Protein AF-A0A3B8VQ40-F1 (afdb_monomer_lite)

Foldseek 3Di:
DDDDDDDDDDDDFDDDADDPDPPQAPVNRFVVVQVVRQVSVVVVVDPDDDGGGGDFDDDPRDTDDDDPD

Sequence (69 aa):
MQGVENLVKVLSPDIEEGPRNAGESPEEYVSRLSREKAEASMVNGIVGTILAADTTVVLDGEVMGKPAT

Radius of gyration: 15.14 Å; chains: 1; bounding box: 29×30×38 Å

Secondary structure (DSSP, 8-state):
-PPP-------------S-SSTT--HHHHHHHHHHHHHHHHHHTT--SPPP-----EEETTEEE-----

pLDDT: mean 87.92, std 8.71, range [55.84, 96.75]

Structure (mmCIF, N/CA/C/O backbone):
data_AF-A0A3B8VQ40-F1
#
_entry.id   AF-A0A3B8VQ40-F1
#
loop_
_atom_site.group_PDB
_atom_site.id
_atom_site.type_symbol
_atom_site.label_atom_id
_atom_site.label_alt_id
_atom_site.label_comp_id
_atom_site.label_asym_id
_atom_site.label_entity_id
_atom_site.label_seq_id
_atom_site.pdbx_PDB_ins_code
_atom_site.Cartn_x
_atom_site.Cartn_y
_atom_site.Cartn_z
_atom_site.occupancy
_atom_site.B_iso_or_equiv
_atom_site.auth_seq_id
_atom_site.auth_comp_id
_atom_site.auth_asym_id
_atom_site.auth_atom_id
_atom_site.pdbx_PDB_model_num
ATOM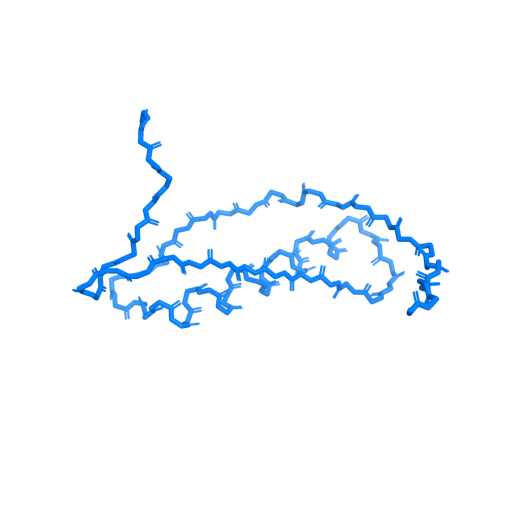 1 N N . MET A 1 1 ? -10.515 -18.726 -19.569 1.00 55.84 1 MET A N 1
ATOM 2 C CA . MET A 1 1 ? -9.872 -17.404 -19.702 1.00 55.84 1 MET A CA 1
ATOM 3 C C . MET A 1 1 ? -8.437 -17.662 -20.113 1.00 55.84 1 MET A C 1
ATOM 5 O O . MET A 1 1 ? -7.734 -18.333 -19.371 1.00 55.84 1 MET A O 1
ATOM 9 N N . GLN A 1 2 ? -8.049 -17.288 -21.330 1.00 64.75 2 GLN A N 1
ATOM 10 C CA . GLN A 1 2 ? -6.668 -17.454 -21.784 1.00 64.75 2 GLN A CA 1
ATOM 11 C C . GLN A 1 2 ? -5.852 -16.345 -21.106 1.00 64.75 2 GLN A C 1
ATOM 13 O O . GLN A 1 2 ? -6.232 -15.179 -21.198 1.00 64.75 2 GLN A O 1
ATOM 18 N N . GLY A 1 3 ? -4.840 -16.711 -20.316 1.00 70.56 3 GLY A N 1
ATOM 19 C CA . GLY A 1 3 ? -3.994 -15.738 -19.624 1.00 70.56 3 GLY A CA 1
ATOM 20 C C . GLY A 1 3 ? -3.234 -14.874 -20.629 1.00 70.56 3 GLY A C 1
ATOM 21 O O . GLY A 1 3 ? -2.878 -15.347 -21.706 1.00 70.56 3 GLY A O 1
ATOM 22 N N . VAL A 1 4 ? -3.008 -13.607 -20.290 1.00 77.69 4 VAL A N 1
ATOM 23 C CA . VAL A 1 4 ? -2.144 -12.722 -21.076 1.00 77.69 4 VAL A CA 1
ATOM 24 C C . VAL A 1 4 ? -0.725 -12.872 -20.538 1.00 77.69 4 VAL A C 1
ATOM 26 O O . VAL A 1 4 ? -0.482 -12.570 -19.370 1.00 77.69 4 VAL A O 1
ATOM 29 N N . GLU A 1 5 ? 0.207 -13.340 -21.366 1.00 78.31 5 GLU A N 1
ATOM 30 C CA . GLU A 1 5 ? 1.631 -13.319 -21.027 1.00 78.31 5 GLU A CA 1
ATOM 31 C C . GLU A 1 5 ? 2.198 -11.933 -21.334 1.00 78.31 5 GLU A C 1
ATOM 33 O O . GLU A 1 5 ? 2.400 -11.565 -22.489 1.00 78.31 5 GLU A O 1
ATOM 38 N N . ASN A 1 6 ? 2.437 -11.154 -20.281 1.00 78.00 6 ASN A N 1
ATOM 39 C CA . ASN A 1 6 ? 3.122 -9.871 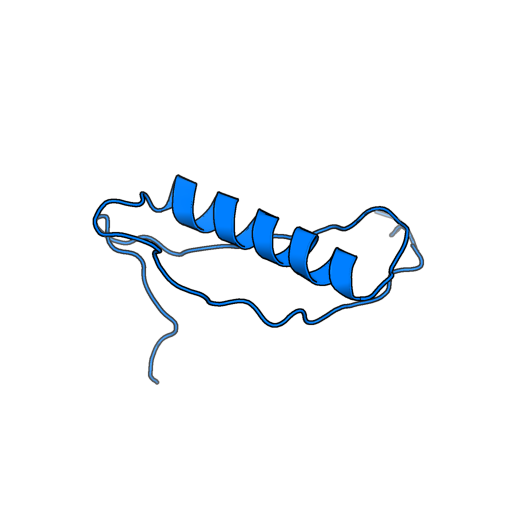-20.370 1.00 78.00 6 ASN A CA 1
ATOM 40 C C . ASN A 1 6 ? 4.508 -9.996 -19.737 1.00 78.00 6 ASN A C 1
ATOM 42 O O . ASN A 1 6 ? 4.648 -10.524 -18.633 1.00 78.00 6 ASN A O 1
ATOM 46 N N . LEU A 1 7 ? 5.528 -9.462 -20.410 1.00 85.19 7 LEU A N 1
ATOM 47 C CA . LEU A 1 7 ? 6.853 -9.306 -19.819 1.00 85.19 7 LEU A CA 1
ATOM 48 C C . LEU A 1 7 ? 6.778 -8.238 -18.723 1.00 85.19 7 LEU A C 1
ATOM 50 O O . LEU A 1 7 ? 6.589 -7.058 -19.009 1.00 85.19 7 LEU A O 1
ATOM 54 N N . VAL A 1 8 ? 6.931 -8.659 -17.469 1.00 88.06 8 VAL A N 1
ATOM 55 C CA . VAL A 1 8 ? 6.986 -7.773 -16.302 1.00 88.06 8 VAL A CA 1
ATOM 56 C C . VAL A 1 8 ? 8.271 -8.014 -15.522 1.00 88.06 8 VAL A C 1
ATOM 58 O O . VAL A 1 8 ? 8.797 -9.126 -15.482 1.00 88.06 8 VAL A O 1
ATOM 61 N N . LYS A 1 9 ? 8.771 -6.964 -14.875 1.00 88.75 9 LYS A N 1
ATOM 62 C CA . LYS A 1 9 ? 9.872 -7.047 -13.916 1.00 88.75 9 LYS A CA 1
ATOM 63 C C . LYS A 1 9 ? 9.335 -6.688 -12.537 1.00 88.75 9 LYS A C 1
ATOM 65 O O . LYS A 1 9 ? 8.720 -5.639 -12.379 1.00 88.75 9 LYS A O 1
ATOM 70 N N . VAL A 1 10 ? 9.585 -7.547 -11.552 1.00 90.69 10 VAL A N 1
ATOM 71 C CA . VAL A 1 10 ? 9.227 -7.282 -10.153 1.00 90.69 10 VAL A CA 1
ATOM 72 C C . VAL A 1 10 ? 10.302 -6.408 -9.516 1.00 90.69 10 VAL A C 1
ATOM 74 O O . VAL A 1 10 ? 11.497 -6.642 -9.710 1.00 90.69 10 VAL A O 1
ATOM 77 N N . LEU A 1 11 ? 9.864 -5.399 -8.770 1.00 90.12 11 LEU A N 1
ATOM 78 C CA . LEU A 1 11 ? 10.708 -4.470 -8.030 1.00 90.12 11 LEU A CA 1
ATOM 79 C C . LEU A 1 11 ? 10.279 -4.477 -6.564 1.00 90.12 11 LEU A C 1
ATOM 81 O O . LEU A 1 11 ? 9.089 -4.590 -6.277 1.00 90.12 11 LEU A O 1
ATOM 85 N N . SER A 1 12 ? 11.248 -4.312 -5.668 1.00 90.81 12 SER A N 1
ATOM 86 C CA . SER A 1 12 ? 11.024 -4.193 -4.225 1.00 90.81 12 SER A CA 1
ATOM 87 C C . SER A 1 12 ? 11.621 -2.870 -3.741 1.00 90.81 12 SER A C 1
ATOM 89 O O . SER A 1 12 ? 12.725 -2.875 -3.197 1.00 90.81 12 SER A O 1
ATOM 91 N N . PRO A 1 13 ? 10.973 -1.727 -4.036 1.00 88.31 13 PRO A N 1
ATOM 92 C CA . PRO A 1 13 ? 11.422 -0.438 -3.531 1.00 88.31 13 PRO A CA 1
ATOM 93 C C . PRO A 1 13 ? 11.312 -0.408 -2.004 1.00 88.31 13 PRO A C 1
ATOM 95 O O . PRO A 1 13 ? 10.342 -0.914 -1.441 1.00 88.31 13 PRO A O 1
ATOM 98 N N . ASP A 1 14 ? 12.302 0.199 -1.361 1.00 89.75 14 ASP A N 1
ATOM 99 C CA . ASP A 1 14 ? 12.294 0.443 0.077 1.00 89.75 14 ASP A CA 1
ATOM 100 C C . ASP A 1 14 ? 11.594 1.780 0.346 1.00 89.75 14 ASP A C 1
ATOM 102 O O . ASP A 1 14 ? 12.011 2.815 -0.182 1.00 89.75 14 ASP A O 1
ATOM 106 N N . ILE A 1 15 ? 10.494 1.745 1.097 1.00 91.81 15 ILE A N 1
ATOM 107 C CA . ILE A 1 15 ? 9.730 2.928 1.500 1.00 91.81 15 ILE A CA 1
ATOM 108 C C . ILE A 1 15 ? 9.383 2.825 2.982 1.00 91.81 15 ILE A C 1
ATOM 110 O O . ILE A 1 15 ? 9.243 1.731 3.526 1.00 91.81 15 ILE A O 1
ATOM 114 N N . GLU A 1 16 ? 9.202 3.970 3.629 1.00 90.00 16 GLU A N 1
ATOM 115 C CA . GLU A 1 16 ? 8.729 4.010 5.007 1.00 90.00 16 GLU A CA 1
ATOM 116 C C . GLU A 1 16 ? 7.230 3.676 5.056 1.00 90.00 16 GLU A C 1
ATOM 118 O O . GLU A 1 16 ? 6.390 4.399 4.514 1.00 90.00 16 GLU A O 1
ATOM 123 N N . GLU A 1 17 ? 6.893 2.554 5.691 1.00 88.94 17 GLU A N 1
ATOM 124 C CA . GLU A 1 17 ? 5.508 2.154 5.936 1.00 88.94 17 GLU A CA 1
ATOM 125 C C . GLU A 1 17 ? 4.975 2.760 7.246 1.00 88.94 17 GLU A C 1
ATOM 127 O O . GLU A 1 17 ? 5.718 2.979 8.202 1.00 88.94 17 GLU A O 1
ATOM 132 N N . GLY A 1 18 ? 3.659 2.979 7.304 1.00 86.69 18 GLY A N 1
ATOM 133 C CA . GLY A 1 18 ? 2.954 3.517 8.471 1.00 86.69 18 GLY A CA 1
ATOM 134 C C . GLY A 1 18 ? 2.366 4.923 8.267 1.00 86.69 18 GLY A C 1
ATOM 135 O O . GLY A 1 18 ? 2.669 5.587 7.266 1.00 86.69 18 GLY A O 1
ATOM 136 N N . PRO A 1 19 ? 1.475 5.375 9.171 1.00 85.38 19 PRO A N 1
ATOM 137 C CA . PRO A 1 19 ? 0.836 6.682 9.062 1.00 85.38 19 PRO A CA 1
ATOM 138 C C . PRO A 1 19 ? 1.846 7.826 9.189 1.00 85.38 19 PRO A C 1
ATOM 140 O O . PRO A 1 19 ? 2.695 7.817 10.079 1.00 85.38 19 PRO A O 1
ATOM 143 N N . ARG A 1 20 ? 1.736 8.850 8.337 1.00 86.31 20 ARG A N 1
ATOM 144 C CA . ARG A 1 20 ? 2.659 10.004 8.363 1.00 86.31 20 ARG A CA 1
ATOM 145 C C . ARG A 1 20 ? 2.379 10.989 9.492 1.00 86.31 20 ARG A C 1
ATOM 147 O O . ARG A 1 20 ? 3.277 11.709 9.922 1.00 86.31 20 ARG A O 1
ATOM 154 N N . ASN A 1 21 ? 1.125 11.101 9.914 1.00 86.69 21 ASN A N 1
ATOM 155 C CA . ASN A 1 21 ? 0.706 12.035 10.948 1.00 86.69 21 ASN A CA 1
ATOM 156 C C . ASN A 1 21 ? -0.509 11.503 11.714 1.00 86.69 21 ASN A C 1
ATOM 158 O O . ASN A 1 21 ? -1.201 10.585 11.275 1.00 86.69 21 ASN A O 1
ATOM 162 N N . ALA A 1 22 ? -0.753 12.103 12.879 1.00 81.19 22 ALA A N 1
ATOM 163 C CA . ALA A 1 22 ? -1.956 11.845 13.650 1.00 81.19 22 ALA A CA 1
ATOM 164 C C . ALA A 1 22 ? -3.166 12.419 12.898 1.00 81.19 22 ALA A C 1
ATOM 166 O O . ALA A 1 22 ? -3.331 13.637 12.834 1.00 81.19 22 ALA A O 1
ATOM 167 N N . GLY A 1 23 ? -3.992 11.537 12.337 1.00 88.81 23 GLY A N 1
ATOM 168 C CA . GLY A 1 23 ? -5.218 11.903 11.625 1.00 88.81 23 GLY A CA 1
ATOM 169 C C . GLY A 1 23 ? -5.259 11.503 10.153 1.00 88.81 23 GLY A C 1
ATOM 170 O O . GLY A 1 23 ? -6.299 11.699 9.533 1.00 88.81 23 GLY A O 1
ATOM 171 N N . GLU A 1 24 ? -4.186 10.931 9.600 1.00 93.31 24 GLU A N 1
ATOM 172 C CA . GLU A 1 24 ? -4.242 10.306 8.276 1.00 93.31 24 GLU A CA 1
ATOM 173 C C . GLU A 1 24 ? -5.283 9.173 8.281 1.00 93.31 24 GLU A C 1
ATOM 175 O O . GLU A 1 24 ? -5.168 8.219 9.055 1.00 93.31 24 GLU A O 1
ATOM 180 N N . SER A 1 25 ? -6.315 9.290 7.441 1.00 93.75 25 SER A N 1
ATOM 181 C CA . SER A 1 25 ? -7.353 8.259 7.324 1.00 93.75 25 SER A CA 1
ATOM 182 C C . SER A 1 25 ? -6.807 6.985 6.660 1.00 93.75 25 SER A C 1
ATOM 184 O O . SER A 1 25 ? -5.844 7.059 5.889 1.00 93.75 25 SER A O 1
ATOM 186 N N . PRO A 1 26 ? -7.413 5.803 6.890 1.00 94.00 26 PRO A N 1
ATOM 187 C CA . PRO A 1 26 ? -6.987 4.567 6.232 1.00 94.00 26 PRO A CA 1
ATOM 188 C C . PRO A 1 26 ? -6.966 4.651 4.696 1.00 94.00 26 PRO A C 1
ATOM 190 O O . PRO A 1 26 ? -6.083 4.077 4.058 1.00 94.00 26 PRO A O 1
ATOM 193 N N . GLU A 1 27 ? -7.909 5.380 4.096 1.00 95.06 27 GLU A N 1
ATOM 194 C CA . GLU A 1 27 ? -8.013 5.596 2.653 1.00 95.06 27 GLU A CA 1
ATOM 195 C C . GLU A 1 27 ? -6.881 6.477 2.111 1.00 95.06 27 GLU A C 1
ATOM 197 O O . GLU A 1 27 ? -6.309 6.182 1.055 1.00 95.06 27 GLU A O 1
ATOM 202 N N . GLU A 1 28 ? -6.540 7.550 2.829 1.00 95.50 28 GLU A N 1
ATOM 203 C CA . GLU A 1 28 ? -5.397 8.405 2.498 1.00 95.50 28 GLU A CA 1
ATOM 204 C C . GLU A 1 28 ? -4.090 7.624 2.642 1.00 95.50 28 GLU A C 1
ATOM 206 O O . GLU A 1 28 ? -3.274 7.625 1.718 1.00 95.50 28 GLU A O 1
ATOM 211 N N . TYR A 1 29 ? -3.949 6.884 3.744 1.00 94.75 29 TYR A N 1
ATOM 212 C CA . TYR A 1 29 ? -2.804 6.034 4.049 1.00 94.75 29 TYR A CA 1
ATOM 213 C C . TYR A 1 29 ? -2.521 5.013 2.936 1.00 94.75 29 TYR A C 1
ATOM 215 O O . TYR A 1 29 ? -1.429 5.008 2.361 1.00 94.75 29 TYR A O 1
ATOM 223 N N . VAL A 1 30 ? -3.507 4.183 2.571 1.00 95.88 30 VAL A N 1
ATOM 224 C CA . VAL A 1 30 ? -3.331 3.129 1.553 1.00 95.88 30 VAL A CA 1
ATOM 225 C C . VAL A 1 30 ? -3.071 3.719 0.161 1.00 95.88 30 VAL A C 1
ATOM 227 O O . VAL A 1 30 ? -2.203 3.250 -0.580 1.00 95.88 30 VAL A O 1
ATOM 230 N N . SER A 1 31 ? -3.770 4.804 -0.192 1.00 96.19 31 SER A N 1
ATOM 231 C CA . SER A 1 31 ? -3.593 5.482 -1.482 1.00 96.19 31 SER A CA 1
ATOM 232 C C . SER A 1 31 ? -2.204 6.103 -1.601 1.00 96.19 31 SER A C 1
ATOM 234 O O . SER A 1 31 ? -1.578 6.055 -2.665 1.00 96.19 31 SER A O 1
ATOM 236 N N . ARG A 1 32 ? -1.709 6.672 -0.500 1.00 96.75 32 ARG A N 1
ATOM 237 C CA . ARG A 1 32 ? -0.371 7.239 -0.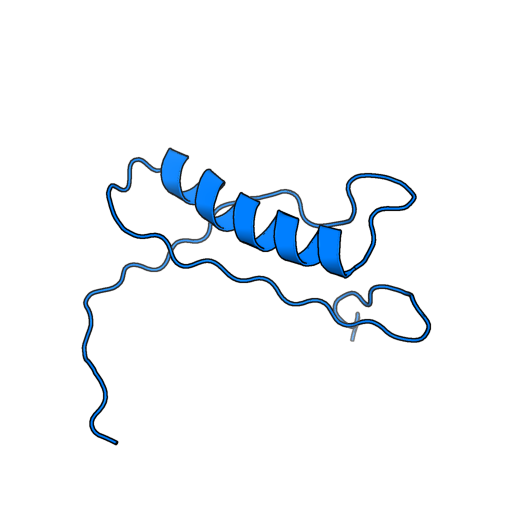408 1.00 96.75 32 ARG A CA 1
ATOM 238 C C . ARG A 1 32 ? 0.698 6.157 -0.527 1.00 96.75 32 ARG A C 1
ATOM 240 O O . ARG A 1 32 ? 1.567 6.296 -1.384 1.00 96.75 32 ARG A O 1
ATOM 247 N N . LEU A 1 33 ? 0.626 5.074 0.252 1.00 96.06 33 LEU A N 1
ATOM 248 C CA . LEU A 1 33 ? 1.621 3.995 0.176 1.00 96.06 33 LEU A CA 1
ATOM 249 C C . LEU A 1 33 ? 1.688 3.366 -1.217 1.00 96.06 33 LEU A C 1
ATOM 251 O O . LEU A 1 33 ? 2.777 3.137 -1.747 1.00 96.06 33 LEU A O 1
ATOM 255 N N . SER A 1 34 ? 0.537 3.151 -1.859 1.00 96.19 34 SER A N 1
ATOM 256 C CA . SER A 1 34 ? 0.491 2.664 -3.239 1.00 96.19 34 SER A CA 1
ATOM 257 C C . SER A 1 34 ? 1.222 3.603 -4.207 1.00 96.19 34 SER A C 1
ATOM 259 O O . SER A 1 34 ? 1.903 3.138 -5.122 1.00 96.19 34 SER A O 1
ATOM 261 N N . ARG A 1 35 ? 1.093 4.921 -4.021 1.00 95.44 35 ARG A N 1
ATOM 262 C CA . ARG A 1 35 ? 1.781 5.931 -4.836 1.00 95.44 35 ARG A CA 1
ATOM 263 C C . ARG A 1 35 ? 3.284 5.957 -4.561 1.00 95.44 35 ARG A C 1
ATOM 265 O O . ARG A 1 35 ? 4.062 5.935 -5.509 1.00 95.44 35 ARG A O 1
ATOM 272 N N . GLU A 1 36 ? 3.691 5.936 -3.296 1.00 95.62 36 GLU A N 1
ATOM 273 C CA . GLU A 1 36 ? 5.105 5.966 -2.899 1.00 95.62 36 GLU A CA 1
ATOM 274 C C . GLU A 1 36 ? 5.877 4.748 -3.419 1.00 95.62 36 GLU A C 1
ATOM 276 O O . GLU A 1 36 ? 6.991 4.896 -3.919 1.00 95.62 36 GLU A O 1
ATOM 281 N N . LYS A 1 37 ? 5.261 3.557 -3.426 1.00 93.75 37 LYS A N 1
ATOM 282 C CA . LYS A 1 37 ? 5.837 2.353 -4.057 1.00 93.75 37 LYS A CA 1
ATOM 283 C C . LYS A 1 37 ? 6.132 2.568 -5.545 1.00 93.75 37 LYS A C 1
ATOM 285 O O . LYS A 1 37 ? 7.179 2.140 -6.046 1.00 93.75 37 LYS A O 1
ATOM 290 N N . ALA A 1 38 ? 5.227 3.235 -6.265 1.00 93.19 38 ALA A N 1
ATOM 291 C CA . ALA A 1 38 ? 5.440 3.547 -7.673 1.00 93.19 38 ALA A CA 1
ATOM 292 C C . ALA A 1 38 ? 6.557 4.584 -7.863 1.00 93.19 38 ALA A C 1
ATOM 294 O O . ALA A 1 38 ? 7.443 4.382 -8.690 1.00 93.19 38 ALA A O 1
ATOM 295 N N . GLU A 1 39 ? 6.547 5.662 -7.081 1.00 92.38 39 GLU A N 1
ATOM 296 C CA . GLU A 1 39 ? 7.528 6.751 -7.167 1.00 92.38 39 GLU A CA 1
ATOM 297 C C . GLU A 1 39 ? 8.947 6.282 -6.812 1.00 92.38 39 GLU A C 1
ATOM 299 O O . GLU A 1 39 ? 9.888 6.538 -7.564 1.00 92.38 39 GLU A O 1
ATOM 304 N N . ALA A 1 40 ? 9.111 5.498 -5.744 1.00 91.94 40 ALA A N 1
ATOM 305 C CA . ALA A 1 40 ? 10.400 4.922 -5.359 1.00 91.94 40 ALA A CA 1
ATOM 306 C C . ALA A 1 40 ? 10.957 3.960 -6.428 1.00 91.94 40 ALA A C 1
ATOM 308 O O . ALA A 1 40 ? 12.170 3.852 -6.625 1.00 91.94 40 ALA A O 1
ATOM 309 N N . SER A 1 41 ? 10.079 3.304 -7.191 1.00 88.69 41 SER A N 1
ATOM 310 C CA . SER A 1 41 ? 10.483 2.467 -8.325 1.00 88.69 41 SER A CA 1
ATOM 311 C C . SER A 1 41 ? 11.023 3.284 -9.508 1.00 88.69 41 SER A C 1
ATOM 313 O O . SER A 1 41 ? 11.890 2.789 -10.231 1.00 88.69 41 SER A O 1
ATOM 315 N N . MET A 1 42 ? 10.589 4.540 -9.683 1.00 84.38 42 MET A N 1
ATOM 316 C CA . MET A 1 42 ? 11.110 5.434 -10.732 1.00 84.38 42 MET A CA 1
ATOM 317 C C . MET A 1 42 ? 12.576 5.816 -10.484 1.00 84.38 42 MET A C 1
ATOM 319 O O . MET A 1 42 ? 13.348 5.945 -11.435 1.00 84.38 42 MET A O 1
ATOM 323 N N . VAL A 1 43 ? 12.989 5.933 -9.216 1.00 75.94 43 VAL A N 1
ATOM 324 C CA . VAL A 1 43 ? 14.369 6.292 -8.824 1.00 75.94 43 VAL A CA 1
ATOM 325 C C . VAL A 1 43 ? 15.387 5.223 -9.250 1.00 75.94 43 VAL A C 1
ATOM 327 O O . VAL A 1 43 ? 16.552 5.531 -9.481 1.00 75.94 43 VAL A O 1
ATOM 330 N N . ASN A 1 44 ? 14.945 3.981 -9.475 1.00 70.69 44 ASN A N 1
ATOM 331 C CA . ASN A 1 44 ? 15.784 2.895 -9.993 1.00 70.69 44 ASN A CA 1
ATOM 332 C C . ASN A 1 44 ? 16.048 2.976 -11.514 1.00 70.69 44 ASN A C 1
ATOM 334 O O . ASN A 1 44 ? 16.565 2.024 -12.102 1.00 70.69 44 ASN A O 1
ATOM 338 N N . GLY A 1 45 ? 15.688 4.086 -12.171 1.00 68.38 45 GLY A N 1
ATOM 339 C CA . GLY A 1 45 ? 15.994 4.339 -13.584 1.00 68.38 45 GLY A CA 1
ATOM 340 C C . GLY A 1 45 ? 15.166 3.509 -14.568 1.00 68.38 45 GLY A C 1
ATOM 341 O O . GLY A 1 45 ? 15.552 3.355 -15.726 1.00 68.38 45 GLY A O 1
ATOM 342 N N . ILE A 1 46 ? 14.040 2.948 -14.120 1.00 69.50 46 ILE A N 1
ATOM 343 C CA . ILE A 1 46 ? 13.157 2.144 -14.966 1.00 69.50 46 ILE A CA 1
ATOM 344 C C . ILE A 1 46 ? 12.195 3.067 -15.709 1.00 69.50 46 ILE A C 1
ATOM 346 O O . ILE A 1 46 ? 11.413 3.795 -15.105 1.00 69.50 46 ILE A O 1
ATOM 350 N N . VAL A 1 47 ? 12.246 3.004 -17.038 1.00 70.81 47 VAL A N 1
ATOM 351 C CA . VAL A 1 47 ? 11.345 3.733 -17.932 1.00 70.81 47 VAL A CA 1
ATOM 352 C C . VAL A 1 47 ? 10.213 2.792 -18.343 1.00 70.81 47 VAL A C 1
ATOM 354 O O . VAL A 1 47 ? 10.461 1.775 -18.988 1.00 70.81 47 VAL A O 1
ATOM 357 N N . GLY A 1 48 ? 8.974 3.104 -17.958 1.00 83.50 48 GLY A N 1
ATOM 358 C CA . GLY A 1 48 ? 7.801 2.303 -18.311 1.00 83.50 48 GLY A CA 1
ATOM 359 C C . GLY A 1 48 ? 6.589 2.568 -17.420 1.00 83.50 48 GLY A C 1
ATOM 360 O O . GLY A 1 48 ? 6.617 3.426 -16.540 1.00 83.50 48 GLY A O 1
ATOM 361 N N . THR A 1 49 ? 5.510 1.819 -17.653 1.00 89.88 49 THR A N 1
ATOM 362 C CA . THR A 1 49 ? 4.328 1.830 -16.783 1.00 89.88 49 THR A CA 1
ATOM 363 C C . THR A 1 49 ? 4.628 1.064 -15.499 1.00 89.88 49 THR A C 1
ATOM 365 O O . THR A 1 49 ? 4.987 -0.112 -15.550 1.00 89.88 49 THR A O 1
ATOM 368 N N . ILE A 1 50 ? 4.452 1.716 -14.350 1.00 91.50 50 ILE A N 1
ATOM 369 C CA . ILE A 1 50 ? 4.615 1.096 -13.033 1.00 91.50 50 ILE A CA 1
ATOM 370 C C . ILE A 1 50 ? 3.234 0.769 -12.472 1.00 91.50 50 ILE A C 1
ATOM 372 O O . ILE A 1 50 ? 2.380 1.648 -12.363 1.00 91.50 50 ILE A O 1
ATOM 376 N N . LEU A 1 51 ? 3.030 -0.496 -12.106 1.00 93.00 51 LEU A N 1
ATOM 377 C CA . LEU A 1 51 ? 1.873 -0.939 -11.340 1.00 93.00 51 LEU A CA 1
A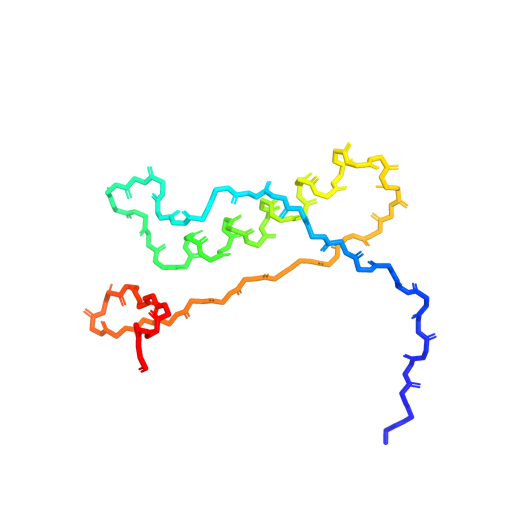TOM 378 C C . LEU A 1 51 ? 2.299 -1.121 -9.883 1.00 93.00 51 LEU A C 1
ATOM 380 O O . LEU A 1 51 ? 3.159 -1.948 -9.588 1.00 93.00 51 LEU A O 1
ATOM 384 N N . ALA A 1 52 ? 1.682 -0.360 -8.988 1.00 94.25 52 ALA A N 1
ATOM 385 C CA . ALA A 1 52 ? 1.840 -0.502 -7.551 1.00 94.25 52 ALA A CA 1
ATOM 386 C C . ALA A 1 52 ? 0.461 -0.556 -6.894 1.00 94.25 52 ALA A C 1
ATOM 388 O O . ALA A 1 52 ? -0.503 0.008 -7.415 1.00 94.25 52 ALA A O 1
ATOM 389 N N . ALA A 1 53 ? 0.387 -1.257 -5.771 1.00 95.69 53 ALA A N 1
ATOM 390 C CA . ALA A 1 53 ? -0.810 -1.384 -4.961 1.00 95.69 53 ALA A CA 1
ATOM 391 C C . ALA A 1 53 ? -0.410 -1.464 -3.488 1.00 95.69 53 ALA A C 1
ATOM 393 O O . ALA A 1 53 ? 0.689 -1.915 -3.143 1.00 95.69 53 ALA A O 1
ATOM 394 N N . ASP A 1 54 ? -1.331 -1.053 -2.631 1.00 95.75 54 ASP A N 1
ATOM 395 C CA . ASP A 1 54 ? -1.252 -1.264 -1.198 1.00 95.75 54 ASP A CA 1
ATOM 396 C C . ASP A 1 54 ? -2.610 -1.739 -0.679 1.00 95.75 54 ASP A C 1
ATOM 398 O O . ASP A 1 54 ? -3.638 -1.593 -1.346 1.00 95.75 54 ASP A O 1
ATOM 402 N N . THR A 1 55 ? -2.621 -2.391 0.475 1.00 95.06 55 THR A N 1
ATOM 403 C CA . THR A 1 55 ? -3.848 -2.868 1.107 1.00 95.06 55 THR A CA 1
ATOM 404 C C . THR A 1 55 ? -3.668 -2.78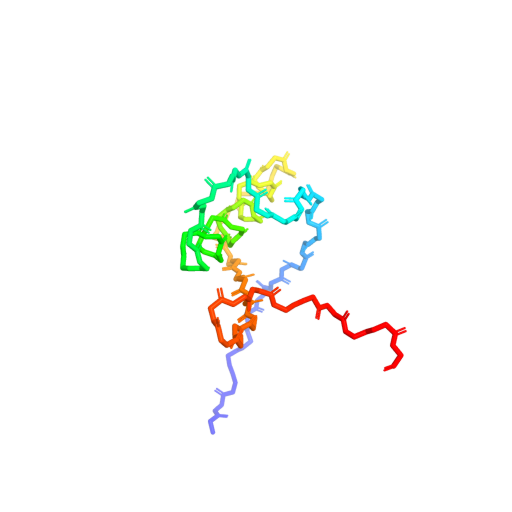8 2.606 1.00 95.06 55 THR A C 1
ATOM 406 O O . THR A 1 55 ? -2.679 -3.280 3.142 1.00 95.06 55 THR A O 1
ATOM 409 N N . THR A 1 56 ? -4.663 -2.216 3.272 1.00 94.81 56 THR A N 1
ATOM 410 C CA . THR A 1 56 ? -4.712 -2.128 4.726 1.00 94.81 56 THR A CA 1
ATOM 411 C C . THR A 1 56 ? -5.967 -2.818 5.254 1.00 94.81 56 THR A C 1
ATOM 413 O O . THR A 1 56 ? -6.981 -2.896 4.556 1.00 94.81 56 THR A O 1
ATOM 416 N N . VAL A 1 57 ? -5.893 -3.347 6.474 1.00 95.75 57 VAL A N 1
ATOM 417 C CA . VAL A 1 57 ? -7.033 -3.936 7.185 1.00 95.75 57 VAL A CA 1
ATOM 418 C C . VAL A 1 57 ? -7.475 -2.948 8.251 1.00 95.75 57 VAL A C 1
ATOM 420 O O . VAL A 1 57 ? -6.650 -2.488 9.034 1.00 95.75 57 VAL A O 1
ATOM 423 N N . VAL A 1 58 ? -8.772 -2.649 8.292 1.00 95.00 58 VAL A N 1
ATOM 424 C CA . VAL A 1 58 ? -9.358 -1.743 9.284 1.00 95.00 58 VAL A CA 1
ATOM 425 C C . VAL A 1 58 ? -10.373 -2.504 10.124 1.00 95.00 58 VAL A C 1
ATOM 427 O O . VAL A 1 58 ? -11.259 -3.162 9.575 1.00 95.00 58 VAL A O 1
ATOM 430 N N . LEU A 1 59 ? -10.250 -2.402 11.446 1.00 95.25 59 LEU A N 1
ATOM 431 C CA . LEU A 1 59 ? -11.209 -2.935 12.410 1.00 95.25 59 LEU A CA 1
ATOM 432 C C . LEU A 1 59 ? -11.535 -1.839 13.424 1.00 95.25 59 LEU A C 1
ATOM 434 O O . LEU A 1 59 ? -10.630 -1.271 14.020 1.00 95.25 59 LEU A O 1
ATOM 438 N N . ASP A 1 60 ? -12.819 -1.515 13.580 1.00 94.44 60 ASP A N 1
ATOM 439 C CA . ASP A 1 60 ? -13.297 -0.461 14.490 1.00 94.44 60 ASP A CA 1
ATOM 440 C C . ASP A 1 60 ? -12.605 0.907 14.304 1.00 94.44 60 ASP A C 1
ATOM 442 O O . ASP A 1 60 ? -12.446 1.679 15.243 1.00 94.44 60 ASP A O 1
ATOM 446 N N . GLY A 1 61 ? -12.217 1.222 13.063 1.00 88.56 61 GLY A N 1
ATOM 447 C CA . GLY A 1 61 ? -11.540 2.473 12.702 1.00 88.56 61 GLY A CA 1
ATOM 448 C C . GLY A 1 61 ? -10.017 2.449 12.860 1.00 88.56 61 GLY A C 1
ATOM 449 O O . GLY A 1 61 ? -9.363 3.401 12.447 1.00 88.56 61 GLY A O 1
ATOM 450 N N . GLU A 1 62 ? -9.446 1.361 13.378 1.00 88.12 62 GLU A N 1
ATOM 451 C CA . GLU A 1 62 ? -8.006 1.209 13.589 1.00 88.12 62 GLU A CA 1
ATOM 452 C C . GLU A 1 62 ? -7.355 0.379 12.479 1.00 88.12 62 GLU A C 1
ATOM 454 O O . GLU A 1 62 ? -7.884 -0.651 12.046 1.00 88.12 62 GLU A O 1
ATOM 459 N N . VAL A 1 63 ? -6.177 0.818 12.028 1.00 90.25 63 VAL A N 1
ATOM 460 C CA . VAL A 1 63 ? -5.362 0.082 11.055 1.00 90.25 63 VAL A CA 1
ATOM 461 C C . VAL A 1 63 ? -4.651 -1.075 11.750 1.00 90.25 63 VAL A C 1
ATOM 463 O O . VAL A 1 63 ? -3.873 -0.888 12.685 1.00 90.25 63 VAL A O 1
ATOM 466 N N . MET A 1 64 ? -4.880 -2.285 11.249 1.00 91.50 64 MET A N 1
ATOM 467 C CA . MET A 1 64 ? -4.316 -3.508 11.803 1.00 91.50 64 MET A CA 1
ATOM 468 C C . MET A 1 64 ? -2.999 -3.860 11.110 1.00 91.50 64 MET A C 1
ATOM 470 O O . MET A 1 64 ? -2.935 -4.019 9.890 1.00 91.50 64 MET A O 1
ATOM 474 N N . GLY A 1 65 ? -1.945 -4.023 11.909 1.00 88.19 65 GLY A N 1
ATOM 475 C CA . GLY 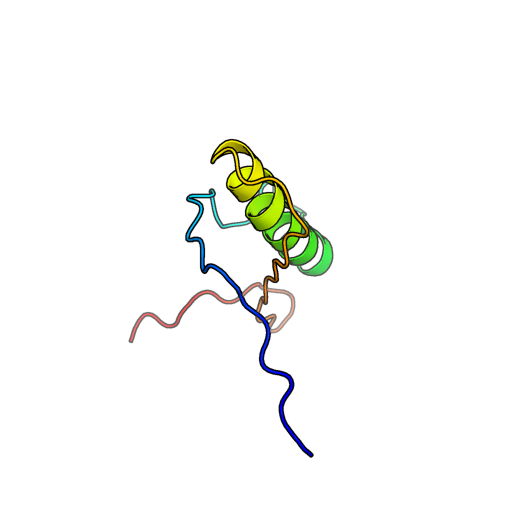A 1 65 ? -0.664 -4.552 11.448 1.00 88.19 65 GLY A CA 1
ATOM 476 C C . GLY A 1 65 ? -0.694 -6.065 11.205 1.00 88.19 65 GLY A C 1
ATOM 477 O O . GLY A 1 65 ? -1.694 -6.749 11.434 1.00 88.19 65 GLY A O 1
ATOM 478 N N . LYS A 1 66 ? 0.447 -6.612 10.770 1.00 87.44 66 LYS A N 1
ATOM 479 C CA . LYS A 1 66 ? 0.627 -8.069 10.683 1.00 87.44 66 LYS A CA 1
ATOM 480 C C . LYS A 1 66 ? 0.506 -8.694 12.083 1.00 87.44 66 LYS A C 1
ATOM 482 O O . LYS A 1 66 ? 1.041 -8.122 13.036 1.00 87.44 66 LYS A O 1
ATOM 487 N N . PRO A 1 67 ? -0.151 -9.860 12.223 1.00 91.38 67 PRO A N 1
ATOM 488 C CA . PRO A 1 67 ? -0.211 -10.561 13.499 1.00 91.38 67 PRO A CA 1
ATOM 489 C C . PRO A 1 67 ? 1.200 -10.942 13.959 1.00 91.38 67 PRO A C 1
ATOM 491 O O . PRO A 1 67 ? 2.053 -11.304 13.149 1.00 91.38 67 PRO A O 1
ATOM 494 N N . ALA A 1 68 ? 1.440 -10.855 15.266 1.00 89.69 68 ALA A N 1
ATOM 495 C CA . ALA A 1 68 ? 2.743 -11.161 15.853 1.00 89.69 68 ALA A CA 1
ATOM 496 C C . ALA A 1 68 ? 3.044 -12.673 15.924 1.00 89.69 68 ALA A C 1
ATOM 498 O O . ALA A 1 68 ? 4.203 -13.043 16.110 1.00 89.69 68 ALA A O 1
ATOM 499 N N . THR A 1 69 ? 2.018 -13.526 15.796 1.00 77.00 69 THR A N 1
ATOM 500 C CA . THR A 1 69 ? 2.082 -14.995 15.903 1.00 77.00 69 THR A CA 1
ATOM 501 C C . THR A 1 69 ? 0.995 -15.656 15.074 1.00 77.00 69 THR A C 1
ATOM 503 O O . THR A 1 69 ? -0.158 -15.175 15.187 1.00 77.00 69 THR A O 1
#